Protein AF-A0A836XBA7-F1 (afdb_monomer)

pLDDT: mean 83.97, std 18.54, range [27.62, 98.25]

Structure (mmCIF, N/CA/C/O backbone):
data_AF-A0A836XBA7-F1
#
_entry.id   AF-A0A836XBA7-F1
#
loop_
_atom_site.group_PDB
_atom_site.id
_atom_site.type_symbol
_atom_site.label_atom_id
_atom_site.label_alt_id
_atom_site.label_comp_id
_atom_site.label_asym_id
_atom_site.label_entity_id
_atom_site.label_seq_id
_atom_site.pdbx_PDB_ins_code
_atom_site.Cartn_x
_atom_site.Cartn_y
_atom_site.Cartn_z
_atom_site.occupancy
_atom_site.B_iso_or_equiv
_atom_site.auth_seq_id
_atom_site.auth_comp_id
_atom_site.auth_asym_id
_atom_site.auth_atom_id
_atom_site.pdbx_PDB_model_num
ATOM 1 N N . MET A 1 1 ? -24.080 -10.392 6.068 1.00 41.47 1 MET A N 1
ATOM 2 C CA . MET A 1 1 ? -22.837 -10.864 6.715 1.00 41.47 1 MET A CA 1
ATOM 3 C C . MET A 1 1 ? -21.679 -10.481 5.803 1.00 41.47 1 MET A C 1
ATOM 5 O O . MET A 1 1 ? -21.629 -10.994 4.695 1.00 41.47 1 MET A O 1
ATOM 9 N N . ARG A 1 2 ? -20.833 -9.509 6.176 1.00 51.94 2 ARG A N 1
ATOM 10 C CA . ARG A 1 2 ? -19.628 -9.180 5.390 1.00 51.94 2 ARG A CA 1
ATOM 11 C C . ARG A 1 2 ? -18.567 -10.238 5.699 1.00 51.94 2 ARG A C 1
ATOM 13 O O . ARG A 1 2 ? -18.226 -10.421 6.865 1.00 51.94 2 ARG A O 1
ATOM 20 N N . VAL A 1 3 ? -18.109 -10.958 4.679 1.00 59.84 3 VAL A N 1
ATOM 21 C CA . VAL A 1 3 ? -16.982 -11.896 4.792 1.00 59.84 3 VAL A CA 1
ATOM 22 C C . VAL A 1 3 ? -15.719 -11.077 5.061 1.00 59.84 3 VAL A C 1
ATOM 24 O O . VAL A 1 3 ? -15.534 -10.024 4.450 1.00 59.84 3 VAL A O 1
ATOM 27 N N . ARG A 1 4 ? -14.889 -11.509 6.018 1.00 68.25 4 ARG A N 1
ATOM 28 C CA . ARG A 1 4 ? -13.603 -10.850 6.276 1.00 68.25 4 ARG A CA 1
ATOM 29 C C . ARG A 1 4 ? -12.632 -11.188 5.142 1.00 68.25 4 ARG A C 1
ATOM 31 O O . ARG A 1 4 ? -12.562 -12.371 4.811 1.00 68.25 4 ARG A O 1
ATOM 38 N N . PRO A 1 5 ? -11.894 -10.211 4.583 1.00 73.12 5 PRO A N 1
ATOM 39 C CA . PRO A 1 5 ? -10.823 -10.504 3.640 1.00 73.12 5 PRO A CA 1
ATOM 40 C C . PRO A 1 5 ? -9.824 -11.476 4.263 1.00 73.12 5 PRO A C 1
ATOM 42 O O . PRO A 1 5 ? -9.494 -11.367 5.447 1.00 73.12 5 PRO A O 1
ATOM 45 N N . SER A 1 6 ? -9.361 -12.425 3.467 1.00 78.12 6 SER A N 1
ATOM 46 C CA . SER A 1 6 ? -8.366 -13.418 3.843 1.00 78.12 6 S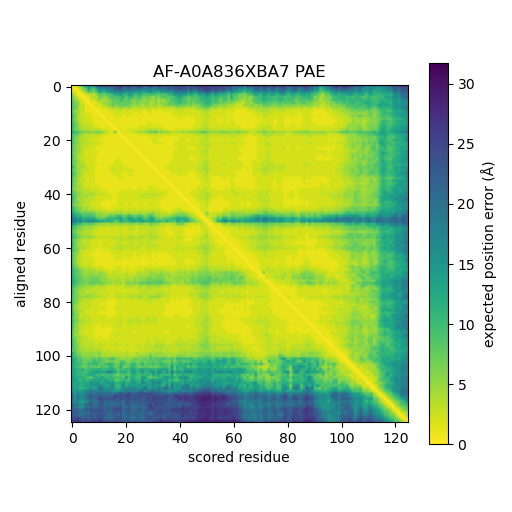ER A CA 1
ATOM 47 C C . SER A 1 6 ? -7.108 -13.261 2.993 1.00 78.12 6 SER A C 1
ATOM 49 O O . SER A 1 6 ? -7.102 -12.567 1.979 1.00 78.12 6 SER A O 1
ATOM 51 N N . ALA A 1 7 ? -6.037 -13.956 3.375 1.00 76.81 7 ALA A N 1
ATOM 52 C CA . ALA A 1 7 ? -4.810 -14.003 2.583 1.00 76.81 7 ALA A CA 1
ATOM 53 C C . ALA A 1 7 ? -5.042 -14.444 1.122 1.00 76.81 7 ALA A C 1
ATOM 55 O O . ALA A 1 7 ? -4.312 -14.007 0.240 1.00 76.81 7 ALA A O 1
ATOM 56 N N . GLY A 1 8 ? -6.054 -15.283 0.864 1.00 86.38 8 GLY A N 1
ATOM 57 C CA . GLY A 1 8 ? -6.389 -15.764 -0.480 1.00 86.38 8 GLY A CA 1
ATOM 58 C C . GLY A 1 8 ? -7.058 -14.722 -1.380 1.00 86.38 8 GLY A C 1
ATOM 59 O O . GLY A 1 8 ? -7.196 -14.962 -2.574 1.00 86.38 8 GLY A O 1
ATOM 60 N N . ASP A 1 9 ? -7.456 -13.574 -0.827 1.00 90.44 9 ASP A N 1
ATOM 61 C CA . ASP A 1 9 ? -8.083 -12.479 -1.572 1.00 90.44 9 ASP A CA 1
ATOM 62 C C . ASP A 1 9 ? -7.067 -11.437 -2.068 1.00 90.44 9 ASP A C 1
ATOM 64 O O . ASP A 1 9 ? -7.468 -10.442 -2.671 1.00 90.44 9 ASP A O 1
ATOM 68 N N . LEU A 1 10 ? -5.775 -11.623 -1.779 1.00 94.75 10 LEU A N 1
ATOM 69 C CA . LEU A 1 10 ? -4.722 -10.647 -2.048 1.00 94.75 10 LEU A CA 1
ATOM 70 C C . LEU A 1 10 ? -3.931 -10.999 -3.308 1.00 94.75 10 LEU A C 1
ATOM 72 O O . LEU A 1 10 ? -3.459 -12.123 -3.463 1.00 94.75 10 LEU A O 1
ATOM 76 N N . ASP A 1 11 ? -3.699 -9.999 -4.155 1.00 97.06 11 ASP A N 1
ATOM 77 C CA . ASP A 1 11 ? -2.734 -10.088 -5.249 1.00 97.06 11 ASP A CA 1
ATOM 78 C C . ASP A 1 11 ? -1.324 -9.748 -4.758 1.00 97.06 11 ASP A C 1
ATOM 80 O O . ASP A 1 11 ? -0.363 -10.409 -5.147 1.00 97.06 11 ASP A O 1
ATOM 84 N N . TRP A 1 12 ? -1.196 -8.719 -3.908 1.00 97.44 12 TRP A N 1
ATOM 85 C CA . TRP A 1 12 ? 0.094 -8.146 -3.511 1.00 97.44 12 TRP A CA 1
ATOM 86 C C . TRP A 1 12 ? 0.167 -7.777 -2.029 1.00 97.44 12 TRP A C 1
ATOM 88 O O . TRP A 1 12 ? -0.829 -7.442 -1.383 1.00 97.44 12 TRP A O 1
ATOM 98 N N . ILE A 1 13 ? 1.392 -7.738 -1.512 1.00 97.75 13 ILE A N 1
ATOM 99 C CA . ILE A 1 13 ? 1.716 -7.031 -0.270 1.00 97.75 13 ILE A CA 1
ATOM 100 C C . ILE A 1 13 ? 2.301 -5.678 -0.643 1.00 97.75 13 ILE A C 1
ATOM 102 O O . ILE A 1 13 ? 3.126 -5.600 -1.541 1.00 97.75 13 ILE A O 1
ATOM 106 N N . SER A 1 14 ? 1.892 -4.607 0.027 1.00 98.00 14 SER A N 1
ATOM 107 C CA . SER A 1 14 ? 2.412 -3.261 -0.219 1.00 98.00 14 SER A CA 1
ATOM 108 C C . SER A 1 14 ? 3.008 -2.646 1.041 1.00 98.00 14 SER A C 1
ATOM 110 O O . SER A 1 14 ? 2.651 -3.023 2.158 1.00 98.00 14 SER A O 1
ATOM 112 N N . GLY A 1 15 ? 3.928 -1.700 0.866 1.00 97.88 15 GLY A N 1
ATOM 113 C CA . GLY A 1 15 ? 4.508 -0.936 1.968 1.00 97.88 15 GLY A CA 1
ATOM 114 C C . GLY A 1 15 ? 5.037 0.416 1.509 1.00 97.88 15 GLY A C 1
ATOM 115 O O . GLY A 1 15 ? 5.516 0.559 0.377 1.00 97.88 15 GLY A O 1
ATOM 116 N N . GLY A 1 16 ? 4.938 1.402 2.394 1.00 97.25 16 GLY A N 1
ATOM 117 C CA . GLY A 1 16 ? 5.368 2.769 2.162 1.00 97.25 16 GLY A CA 1
ATOM 118 C C . GLY A 1 16 ? 6.877 3.004 2.281 1.00 97.25 16 GLY A C 1
ATOM 119 O O . GLY A 1 16 ? 7.619 2.389 3.050 1.00 97.25 16 GLY A O 1
ATOM 120 N N . GLU A 1 17 ? 7.365 3.952 1.499 1.00 96.25 17 GLU A N 1
ATOM 121 C CA . GLU A 1 17 ? 8.760 4.357 1.512 1.00 96.25 17 GLU A CA 1
ATOM 122 C C . GLU A 1 17 ? 9.209 4.939 2.878 1.00 96.25 17 GLU A C 1
ATOM 124 O O . GLU A 1 17 ? 8.620 5.882 3.411 1.00 96.25 17 GLU A O 1
ATOM 129 N N . ARG A 1 18 ? 10.343 4.534 3.471 1.00 93.62 18 ARG A N 1
ATOM 130 C CA . ARG A 1 18 ? 11.210 3.362 3.187 1.00 93.62 18 ARG A CA 1
ATOM 131 C C . ARG A 1 18 ? 11.121 2.310 4.284 1.00 93.62 18 ARG A C 1
ATOM 133 O O . ARG A 1 18 ? 11.538 1.176 4.085 1.00 93.62 18 ARG A O 1
ATOM 140 N N . ARG A 1 19 ? 10.693 2.713 5.483 1.00 95.19 19 ARG A N 1
ATOM 141 C CA . ARG A 1 19 ? 10.841 1.884 6.679 1.00 95.19 19 ARG A CA 1
ATOM 142 C C . ARG A 1 19 ? 9.826 0.750 6.709 1.00 95.19 19 ARG A C 1
ATOM 144 O O . ARG A 1 19 ? 10.168 -0.339 7.158 1.00 95.19 19 ARG A O 1
ATOM 151 N N . ASP A 1 20 ? 8.643 0.974 6.151 1.00 96.00 20 ASP A N 1
ATOM 152 C CA . ASP A 1 20 ? 7.620 -0.061 6.033 1.00 96.00 20 ASP A CA 1
ATOM 153 C C . ASP A 1 20 ? 8.126 -1.261 5.226 1.00 96.00 20 ASP A C 1
ATOM 155 O O . ASP A 1 20 ? 7.681 -2.385 5.441 1.00 96.00 20 ASP A O 1
ATOM 159 N N . TRP A 1 21 ? 9.101 -1.070 4.329 1.00 96.81 21 TRP A N 1
ATOM 160 C CA . TRP A 1 21 ? 9.700 -2.149 3.538 1.00 96.81 21 TRP A CA 1
ATOM 161 C C . TRP A 1 21 ? 10.415 -3.198 4.385 1.00 96.81 21 TRP A C 1
ATOM 163 O O . TRP A 1 21 ? 10.364 -4.374 4.038 1.00 96.81 21 TRP A O 1
ATOM 173 N N . PHE A 1 22 ? 10.990 -2.824 5.533 1.00 96.50 22 PHE A N 1
ATOM 174 C CA . PHE A 1 22 ? 11.588 -3.799 6.452 1.00 96.50 22 PHE A CA 1
ATOM 175 C C . PHE A 1 22 ? 10.555 -4.774 7.038 1.00 96.50 22 PHE A C 1
ATOM 177 O O . PHE A 1 22 ? 10.928 -5.872 7.439 1.00 96.50 22 PHE A O 1
ATOM 184 N N . PHE A 1 23 ? 9.270 -4.404 7.054 1.00 95.25 23 PHE A N 1
ATOM 185 C CA . PHE A 1 23 ? 8.179 -5.219 7.597 1.00 95.25 23 PHE A CA 1
ATOM 186 C C . PHE A 1 23 ? 7.317 -5.854 6.503 1.00 95.25 23 PHE A C 1
ATOM 188 O O . PHE A 1 23 ? 6.937 -7.017 6.601 1.00 95.25 23 PHE A O 1
ATOM 195 N N . SER A 1 24 ? 7.051 -5.122 5.424 1.00 96.69 24 SER A N 1
ATOM 196 C CA . SER A 1 24 ? 6.231 -5.590 4.303 1.00 96.69 24 SER A CA 1
ATOM 197 C C . SER A 1 24 ? 6.953 -6.611 3.415 1.00 96.69 24 SER A C 1
ATOM 199 O O . SER A 1 24 ? 6.306 -7.538 2.931 1.00 96.69 24 SER A O 1
ATOM 201 N N . LEU A 1 25 ? 8.278 -6.512 3.225 1.00 96.62 25 LEU A N 1
ATOM 202 C CA . LEU A 1 25 ? 9.024 -7.478 2.404 1.00 96.62 25 LEU A CA 1
ATOM 203 C C . LEU A 1 25 ? 9.035 -8.895 3.002 1.00 96.62 25 LEU A C 1
ATOM 205 O O . LEU A 1 25 ? 8.690 -9.829 2.275 1.00 96.62 25 LEU A O 1
ATOM 209 N N . PRO A 1 26 ? 9.352 -9.103 4.299 1.00 96.75 26 PRO A N 1
ATOM 210 C CA . PRO A 1 26 ? 9.253 -10.430 4.906 1.00 96.75 26 PRO A CA 1
ATOM 211 C C . PRO A 1 26 ? 7.847 -11.034 4.816 1.00 96.75 26 PRO A C 1
ATOM 213 O O . PRO A 1 26 ? 7.715 -12.234 4.578 1.00 96.75 26 PRO A O 1
ATOM 216 N N . VAL A 1 27 ? 6.796 -10.214 4.953 1.00 95.56 27 VAL A N 1
ATOM 217 C CA . VAL A 1 27 ? 5.403 -10.662 4.793 1.00 95.56 27 VAL A CA 1
ATOM 218 C C . VAL A 1 27 ? 5.144 -11.120 3.355 1.00 95.56 27 VAL A C 1
ATOM 220 O O . VAL A 1 27 ? 4.647 -12.227 3.156 1.00 95.56 27 VAL A O 1
ATOM 223 N N . ALA A 1 28 ? 5.560 -10.338 2.354 1.00 96.62 28 ALA A N 1
ATOM 224 C CA . ALA A 1 28 ? 5.459 -10.709 0.940 1.00 96.62 28 ALA A CA 1
ATOM 225 C C . ALA A 1 28 ? 6.155 -12.048 0.644 1.00 96.62 28 ALA A C 1
ATOM 227 O O . ALA A 1 28 ? 5.546 -12.961 0.085 1.00 96.62 28 ALA A O 1
ATOM 228 N N . MET A 1 29 ? 7.398 -12.205 1.116 1.00 95.56 29 MET A N 1
ATOM 229 C CA . MET A 1 29 ? 8.172 -13.443 0.977 1.00 95.56 29 MET A CA 1
ATOM 230 C C . MET A 1 29 ? 7.477 -14.632 1.645 1.00 95.56 29 MET A C 1
ATOM 232 O O . MET A 1 29 ? 7.402 -15.713 1.064 1.00 95.56 29 MET A O 1
ATOM 236 N N . ARG A 1 30 ? 6.947 -14.444 2.860 1.00 95.81 30 ARG A N 1
ATOM 237 C CA . ARG A 1 30 ? 6.283 -15.509 3.622 1.00 95.81 30 ARG A CA 1
ATOM 238 C C . ARG A 1 30 ? 4.969 -15.960 2.985 1.00 95.81 30 ARG A C 1
ATOM 240 O O . ARG A 1 30 ? 4.618 -17.135 3.128 1.00 95.81 30 ARG A O 1
ATOM 247 N N . MET A 1 31 ? 4.262 -15.038 2.332 1.00 92.69 31 MET A N 1
ATOM 248 C CA . MET A 1 31 ? 2.990 -15.280 1.647 1.00 92.69 31 MET A CA 1
ATOM 249 C C . MET A 1 31 ? 3.164 -15.730 0.192 1.00 92.69 31 MET A C 1
ATOM 251 O O . MET A 1 31 ? 2.203 -16.200 -0.407 1.00 92.69 31 MET A O 1
ATOM 255 N N . GLY A 1 32 ? 4.369 -15.614 -0.376 1.00 94.94 32 GLY A N 1
ATOM 256 C CA . GLY A 1 32 ? 4.616 -15.923 -1.785 1.00 94.94 32 GLY A CA 1
ATOM 257 C C . GLY A 1 32 ? 3.930 -14.948 -2.748 1.00 94.94 32 GLY A C 1
ATOM 258 O O . GLY A 1 32 ? 3.641 -15.321 -3.882 1.00 94.94 32 GLY A O 1
ATOM 259 N N . LEU A 1 33 ? 3.655 -13.719 -2.299 1.00 95.56 33 LEU A N 1
ATOM 260 C CA . LEU A 1 33 ? 3.016 -12.667 -3.093 1.00 95.56 33 LEU A CA 1
ATOM 261 C C . LEU A 1 33 ? 4.049 -11.604 -3.505 1.00 95.56 33 LEU A C 1
ATOM 263 O O . LEU A 1 33 ? 4.974 -11.328 -2.735 1.00 95.56 33 LEU A O 1
ATOM 267 N N . PRO A 1 34 ? 3.908 -10.966 -4.682 1.00 96.12 34 PRO A N 1
ATOM 268 C CA . PRO A 1 34 ? 4.742 -9.827 -5.055 1.00 96.12 34 PRO A CA 1
ATOM 269 C C . PRO A 1 34 ? 4.637 -8.673 -4.049 1.00 96.12 34 PRO A C 1
ATOM 271 O O . PRO A 1 34 ? 3.574 -8.422 -3.474 1.00 96.12 34 PRO A O 1
ATOM 274 N N . HIS A 1 35 ? 5.744 -7.946 -3.876 1.00 97.56 35 HIS A N 1
ATOM 275 C CA . HIS A 1 35 ? 5.796 -6.737 -3.056 1.00 97.56 35 HIS A CA 1
ATOM 276 C C . HIS A 1 35 ? 5.659 -5.483 -3.926 1.00 97.56 35 HIS A C 1
ATOM 278 O O . HIS A 1 35 ? 6.508 -5.231 -4.780 1.00 97.56 35 HIS A O 1
ATOM 284 N N . LEU A 1 36 ? 4.588 -4.720 -3.711 1.00 98.25 36 LEU A N 1
ATOM 285 C CA . LEU A 1 36 ? 4.332 -3.421 -4.322 1.00 98.25 36 LEU A CA 1
ATOM 286 C C . LEU A 1 36 ? 4.955 -2.316 -3.458 1.00 98.25 36 LEU A C 1
ATOM 288 O O . LEU A 1 36 ? 4.455 -1.975 -2.381 1.00 98.25 36 LEU A O 1
ATOM 292 N N . TYR A 1 37 ? 6.030 -1.721 -3.958 1.00 98.19 37 TYR A N 1
ATOM 293 C CA . TYR A 1 37 ? 6.681 -0.576 -3.334 1.00 98.19 37 TYR A CA 1
ATOM 294 C C . TYR A 1 37 ? 5.865 0.683 -3.610 1.00 98.19 37 TYR A C 1
ATOM 296 O O . TYR A 1 37 ? 5.613 0.995 -4.772 1.00 98.19 37 TYR A O 1
ATOM 304 N N . VAL A 1 38 ? 5.480 1.418 -2.564 1.00 98.06 38 VAL A N 1
ATOM 305 C CA . VAL A 1 38 ? 4.781 2.704 -2.692 1.00 98.06 38 VAL A CA 1
ATOM 306 C C . VAL A 1 38 ? 5.698 3.824 -2.211 1.00 98.06 38 VAL A C 1
ATOM 308 O O . VAL A 1 38 ? 6.135 3.828 -1.060 1.00 98.06 38 VAL A O 1
ATOM 311 N N . TYR A 1 39 ? 6.009 4.767 -3.094 1.00 97.56 39 TYR A N 1
ATOM 312 C CA . TYR A 1 39 ? 6.894 5.897 -2.822 1.00 97.56 39 TYR A CA 1
ATOM 313 C C . TYR A 1 39 ? 6.128 7.109 -2.296 1.00 97.56 39 TYR A C 1
ATOM 315 O O . TYR A 1 39 ? 4.916 7.224 -2.479 1.00 97.56 39 TYR A O 1
ATOM 323 N N . LYS A 1 40 ? 6.823 8.025 -1.609 1.00 95.69 40 LYS A N 1
ATOM 324 C CA . LYS A 1 40 ? 6.185 9.214 -1.010 1.00 95.69 40 LYS A CA 1
ATOM 325 C C . LYS A 1 40 ? 5.626 10.204 -2.030 1.00 95.69 40 LYS A C 1
ATOM 327 O O . LYS A 1 40 ? 4.761 10.999 -1.678 1.00 95.69 40 LYS A O 1
ATOM 332 N N . ASP A 1 41 ? 6.123 10.159 -3.261 1.00 96.31 41 ASP A N 1
ATOM 333 C CA . ASP A 1 41 ? 5.589 10.902 -4.406 1.00 96.31 41 ASP A CA 1
ATOM 334 C C . ASP A 1 41 ? 4.350 10.232 -5.032 1.00 96.31 41 ASP A C 1
ATOM 336 O O . ASP A 1 41 ? 3.766 10.751 -5.981 1.00 96.31 41 ASP A O 1
ATOM 340 N N . GLY A 1 42 ? 3.938 9.084 -4.491 1.00 96.19 42 GLY A N 1
ATOM 341 C CA . GLY A 1 42 ? 2.805 8.293 -4.937 1.00 96.19 42 GLY A CA 1
ATOM 342 C C . GLY A 1 42 ? 3.103 7.340 -6.094 1.00 96.19 42 GLY A C 1
ATOM 343 O O . GLY A 1 42 ? 2.171 6.724 -6.618 1.00 96.19 42 GLY A O 1
ATOM 344 N N . GLY A 1 43 ? 4.365 7.207 -6.514 1.00 97.62 43 GLY A N 1
ATOM 345 C CA . GLY A 1 43 ? 4.789 6.195 -7.478 1.00 97.62 43 GLY A CA 1
ATOM 346 C C . GLY A 1 43 ? 4.663 4.779 -6.909 1.00 97.62 43 GLY A C 1
ATOM 347 O O . GLY A 1 43 ? 4.909 4.555 -5.721 1.00 97.62 43 GLY A O 1
ATOM 348 N N . THR A 1 44 ? 4.293 3.810 -7.754 1.00 98.06 44 THR A N 1
ATOM 349 C CA . THR A 1 44 ? 4.213 2.396 -7.351 1.00 98.06 44 THR A CA 1
ATOM 350 C C . THR A 1 44 ? 5.040 1.500 -8.261 1.00 98.06 44 THR A C 1
ATOM 352 O O . THR A 1 44 ? 5.106 1.735 -9.467 1.00 98.06 44 THR A O 1
ATOM 355 N N . PHE A 1 45 ? 5.711 0.501 -7.682 1.00 98.00 45 PHE A N 1
ATOM 356 C CA . PHE A 1 45 ? 6.681 -0.323 -8.402 1.00 98.00 45 PHE A CA 1
ATOM 357 C C . PHE A 1 45 ? 6.648 -1.790 -7.968 1.00 98.00 45 PHE A C 1
ATOM 359 O O . PHE A 1 45 ? 6.428 -2.090 -6.795 1.00 98.00 45 PHE A O 1
ATOM 366 N N . LEU A 1 46 ? 6.939 -2.696 -8.903 1.00 96.69 46 LEU A N 1
ATOM 367 C CA . LEU A 1 46 ? 7.142 -4.129 -8.660 1.00 96.69 46 LEU A CA 1
ATOM 368 C C . LEU A 1 46 ? 8.563 -4.560 -9.068 1.00 96.69 46 LEU A C 1
ATOM 370 O O . LEU A 1 46 ? 9.160 -3.930 -9.945 1.00 96.69 46 LEU A O 1
ATOM 374 N N . PRO A 1 47 ? 9.107 -5.647 -8.489 1.00 92.50 47 PRO A N 1
ATOM 375 C CA . PRO A 1 47 ? 10.338 -6.264 -8.975 1.00 92.50 47 PRO A CA 1
ATOM 376 C C . PRO A 1 47 ? 10.223 -6.710 -10.439 1.00 92.50 47 PRO A C 1
ATOM 378 O O . PRO A 1 47 ? 9.269 -7.394 -10.808 1.00 92.50 47 PRO A O 1
ATOM 381 N N . ASP A 1 48 ? 11.228 -6.388 -11.253 1.00 91.50 48 ASP A N 1
ATOM 382 C CA . ASP A 1 48 ? 11.267 -6.721 -12.685 1.00 91.50 48 ASP A CA 1
ATOM 383 C C . ASP A 1 48 ? 12.235 -7.872 -12.983 1.00 91.50 48 ASP A C 1
ATOM 385 O O . ASP A 1 48 ? 13.263 -7.694 -13.631 1.00 91.50 48 ASP A O 1
ATOM 389 N N . GLY A 1 49 ? 11.979 -9.053 -12.410 1.00 81.81 49 GLY A N 1
ATOM 390 C CA . GLY A 1 49 ? 12.714 -10.282 -12.754 1.00 81.81 49 GLY A CA 1
ATOM 391 C C . GLY A 1 49 ? 14.247 -10.221 -12.613 1.00 81.81 49 GLY A C 1
ATOM 392 O O . GLY A 1 49 ? 14.941 -11.001 -13.257 1.00 81.81 49 GLY A O 1
ATOM 393 N N . GLY A 1 50 ? 14.780 -9.302 -11.798 1.00 78.56 50 GLY A N 1
ATOM 394 C CA . GLY A 1 50 ? 16.222 -9.074 -11.615 1.00 78.56 50 GLY A CA 1
ATOM 395 C C . GLY A 1 5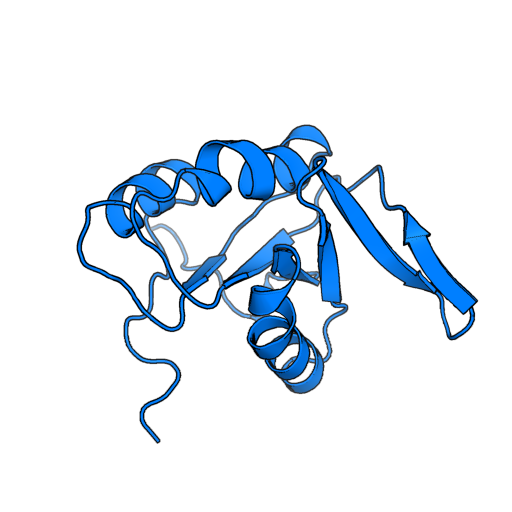0 ? 16.783 -7.806 -12.278 1.00 78.56 50 GLY A C 1
ATOM 396 O O . GLY A 1 50 ? 17.924 -7.450 -12.002 1.00 78.56 50 GLY A O 1
ATOM 397 N N . ALA A 1 51 ? 15.996 -7.083 -13.080 1.00 78.94 51 ALA A N 1
ATOM 398 C CA . ALA A 1 51 ? 16.394 -5.824 -13.724 1.00 78.94 51 ALA A CA 1
ATOM 399 C C . ALA A 1 51 ? 16.183 -4.571 -12.846 1.00 78.94 51 ALA A C 1
ATOM 401 O O . ALA A 1 51 ? 16.437 -3.450 -13.284 1.00 78.94 51 ALA A O 1
ATOM 402 N N . GLY A 1 52 ? 15.731 -4.749 -11.600 1.00 90.38 52 GLY A N 1
ATOM 403 C CA . GLY A 1 52 ? 15.408 -3.665 -10.673 1.00 90.38 52 GLY A CA 1
ATOM 404 C C . GLY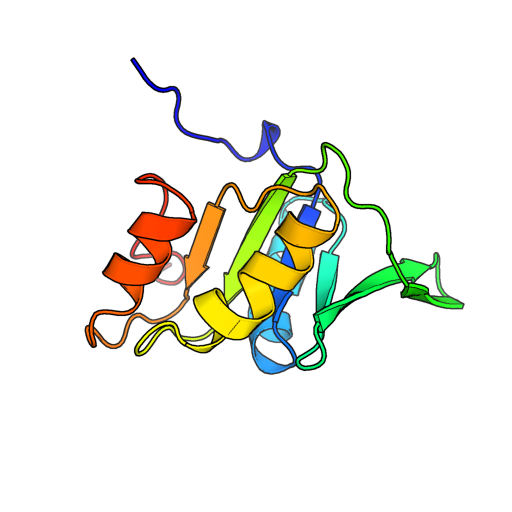 A 1 52 ? 13.906 -3.556 -10.423 1.00 90.38 52 GLY A C 1
ATOM 405 O O . GLY A 1 52 ? 13.244 -4.568 -10.180 1.00 90.38 52 GLY A O 1
ATOM 406 N N . LEU A 1 53 ? 13.389 -2.327 -10.440 1.00 94.88 53 LEU A N 1
ATOM 407 C CA . LEU A 1 53 ? 11.984 -2.008 -10.195 1.00 94.88 53 LEU A CA 1
ATOM 408 C C . LEU A 1 53 ? 11.323 -1.468 -11.465 1.00 94.88 53 LEU A C 1
ATOM 410 O O . LEU A 1 53 ? 11.872 -0.589 -12.127 1.00 94.88 53 LEU A O 1
ATOM 414 N N . LYS A 1 54 ? 10.117 -1.953 -11.761 1.00 96.38 54 LYS A N 1
ATOM 415 C CA . LYS A 1 54 ? 9.279 -1.479 -12.863 1.00 96.38 54 LYS A CA 1
ATOM 416 C C . LYS A 1 54 ? 8.072 -0.729 -12.316 1.00 96.38 54 LYS A C 1
ATOM 418 O O . LYS A 1 54 ? 7.395 -1.231 -11.420 1.00 96.38 54 LYS A O 1
ATOM 423 N N . ALA A 1 55 ? 7.818 0.456 -12.868 1.00 97.25 55 ALA A N 1
ATOM 424 C CA . ALA A 1 55 ? 6.651 1.258 -12.523 1.00 97.25 55 ALA A CA 1
ATOM 425 C C . ALA A 1 55 ? 5.355 0.514 -12.871 1.00 97.25 55 ALA A C 1
ATOM 427 O O . ALA A 1 55 ? 5.267 -0.159 -13.903 1.00 97.25 55 ALA A O 1
ATOM 428 N N . VAL A 1 56 ? 4.359 0.646 -12.001 1.00 96.75 56 VAL A N 1
ATOM 429 C CA . VAL A 1 56 ? 3.019 0.098 -12.195 1.00 96.75 56 VAL A CA 1
ATOM 430 C C . VAL A 1 56 ? 2.016 1.239 -12.102 1.00 96.75 56 VAL A C 1
ATOM 432 O O . VAL A 1 56 ? 1.800 1.813 -11.037 1.00 96.75 56 VAL A O 1
ATOM 435 N N . ASP A 1 57 ? 1.416 1.575 -13.239 1.00 95.62 57 ASP A N 1
ATOM 436 C CA . ASP A 1 57 ? 0.451 2.675 -13.333 1.00 95.62 57 ASP A CA 1
ATOM 437 C C . ASP A 1 57 ? -1.003 2.193 -13.329 1.00 95.62 57 ASP A C 1
ATOM 439 O O . ASP A 1 57 ? -1.898 2.960 -12.987 1.00 95.62 57 ASP A O 1
ATOM 443 N N . ASP A 1 58 ? -1.232 0.918 -13.653 1.00 96.56 58 ASP A N 1
ATOM 444 C CA . ASP A 1 58 ? -2.547 0.283 -13.642 1.00 96.56 58 ASP A CA 1
ATOM 445 C C . ASP A 1 58 ? -2.595 -0.825 -12.583 1.00 96.56 58 ASP A C 1
ATOM 447 O O . ASP A 1 58 ? -1.928 -1.858 -12.692 1.00 96.56 58 ASP A O 1
ATOM 451 N N . LEU A 1 59 ? -3.391 -0.589 -11.544 1.00 96.94 59 LEU A N 1
ATOM 452 C CA . LEU A 1 59 ? -3.661 -1.525 -10.458 1.00 96.94 59 LEU A CA 1
ATOM 453 C C . LEU A 1 59 ? -5.114 -2.028 -10.528 1.00 96.94 59 LEU A C 1
ATOM 455 O O . LEU A 1 59 ? -5.616 -2.570 -9.545 1.00 96.94 59 LEU A O 1
ATOM 459 N N . SER A 1 60 ? -5.800 -1.857 -11.665 1.00 96.88 60 SER A N 1
ATOM 460 C CA . SER A 1 60 ? -7.221 -2.175 -11.826 1.00 96.88 60 SER A CA 1
ATOM 461 C C . SER A 1 60 ? -7.554 -3.599 -11.388 1.00 96.88 60 SER A C 1
ATOM 463 O O . SER A 1 60 ? -7.028 -4.582 -11.913 1.00 96.88 60 SER A O 1
ATOM 465 N N . GLY A 1 61 ? -8.454 -3.704 -10.407 1.00 94.12 61 GLY A N 1
ATOM 466 C CA . GLY A 1 61 ? -8.929 -4.979 -9.867 1.00 94.12 61 GLY A CA 1
ATOM 467 C C . GLY A 1 61 ? -7.937 -5.701 -8.953 1.00 94.12 6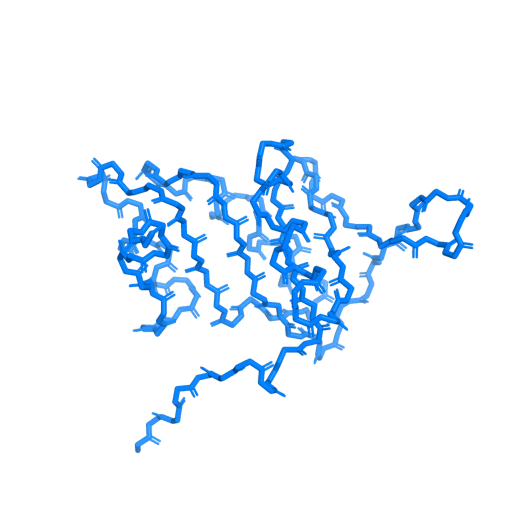1 GLY A C 1
ATOM 468 O O . GLY A 1 61 ? -8.248 -6.798 -8.492 1.00 94.12 61 GLY A O 1
ATOM 469 N N . ARG A 1 62 ? -6.770 -5.106 -8.674 1.00 96.94 62 ARG A N 1
ATOM 470 C CA . ARG A 1 62 ? -5.739 -5.684 -7.808 1.00 96.94 62 ARG A CA 1
ATOM 471 C C . ARG A 1 62 ? -5.981 -5.328 -6.358 1.00 96.94 62 ARG A C 1
ATOM 473 O O . ARG A 1 62 ? -6.308 -4.189 -6.027 1.00 96.94 62 ARG A O 1
ATOM 480 N N . ARG A 1 63 ? -5.766 -6.304 -5.488 1.00 96.38 63 ARG A N 1
ATOM 481 C CA . ARG A 1 63 ? -6.027 -6.203 -4.055 1.00 96.38 63 ARG A CA 1
ATOM 482 C C . ARG A 1 63 ? -4.740 -6.314 -3.266 1.00 96.38 63 ARG A C 1
ATOM 484 O O . ARG A 1 63 ? -3.946 -7.229 -3.482 1.00 96.38 63 ARG A O 1
ATOM 491 N N . THR A 1 64 ? -4.540 -5.396 -2.328 1.00 96.19 64 THR A N 1
ATOM 492 C CA . THR A 1 64 ? -3.318 -5.330 -1.530 1.00 96.19 64 THR A CA 1
ATOM 493 C C . THR A 1 64 ? -3.589 -5.407 -0.034 1.00 96.19 64 THR A C 1
ATOM 495 O O . THR A 1 64 ? -4.613 -4.932 0.468 1.00 96.19 64 THR A O 1
ATOM 498 N N . ALA A 1 65 ? -2.629 -5.984 0.689 1.00 95.88 65 ALA A N 1
ATOM 499 C CA . ALA A 1 65 ? -2.458 -5.733 2.114 1.00 95.88 65 ALA A CA 1
ATOM 500 C C . ALA A 1 65 ? -1.303 -4.749 2.302 1.00 95.88 65 ALA A C 1
ATOM 502 O O . ALA A 1 65 ? -0.193 -5.003 1.832 1.00 95.88 65 ALA A O 1
ATOM 503 N N . HIS A 1 66 ? -1.553 -3.619 2.955 1.00 96.06 66 HIS A N 1
ATOM 504 C CA . HIS A 1 66 ? -0.538 -2.612 3.242 1.00 96.06 66 HIS A CA 1
ATOM 505 C C . HIS A 1 66 ? 0.033 -2.821 4.642 1.00 96.06 66 HIS A C 1
ATOM 507 O O . HIS A 1 66 ? -0.716 -2.831 5.617 1.00 96.06 66 HIS A O 1
ATOM 513 N N . ILE A 1 67 ? 1.346 -3.010 4.747 1.00 95.25 67 ILE A N 1
ATOM 514 C CA . ILE A 1 67 ? 2.033 -3.267 6.017 1.00 95.25 67 ILE A CA 1
ATOM 515 C C . ILE A 1 67 ? 2.957 -2.091 6.317 1.00 95.25 67 ILE A C 1
ATOM 517 O O . ILE A 1 67 ? 3.751 -1.724 5.453 1.00 95.25 67 ILE A O 1
ATOM 521 N N . THR A 1 68 ? 2.889 -1.539 7.528 1.00 92.94 68 THR A N 1
ATOM 522 C CA . THR A 1 68 ? 3.703 -0.388 7.959 1.00 92.94 68 THR A CA 1
ATOM 523 C C . THR A 1 68 ? 4.391 -0.616 9.301 1.00 92.94 68 THR A C 1
ATOM 525 O O . THR A 1 68 ? 4.004 -1.491 10.083 1.00 92.94 68 THR A O 1
ATOM 528 N N . ASP A 1 69 ? 5.417 0.187 9.594 1.00 90.06 69 ASP A N 1
ATOM 529 C CA . ASP A 1 69 ? 6.072 0.165 10.904 1.00 90.06 69 ASP A CA 1
ATOM 530 C C . ASP A 1 69 ? 5.171 0.749 12.005 1.00 90.06 69 ASP A C 1
ATOM 532 O O . ASP A 1 69 ? 5.003 0.162 13.074 1.00 90.06 69 ASP A O 1
ATOM 536 N N . LEU A 1 70 ? 4.589 1.918 11.752 1.00 87.06 70 LEU A N 1
ATOM 537 C CA . LEU A 1 70 ? 3.983 2.753 12.775 1.00 87.06 70 LEU A CA 1
ATOM 538 C C . LEU A 1 70 ? 2.807 3.539 12.207 1.00 87.06 70 LEU A C 1
ATOM 540 O O . LEU A 1 70 ? 2.930 4.220 11.189 1.00 87.06 70 LEU A O 1
ATOM 544 N N . VAL A 1 71 ? 1.703 3.571 12.951 1.00 85.00 71 VAL A N 1
ATOM 545 C CA . VAL A 1 71 ? 0.639 4.555 12.734 1.00 85.00 71 VAL A CA 1
ATOM 546 C C . VAL A 1 71 ? 0.578 5.564 13.881 1.00 85.00 71 VAL A C 1
ATOM 548 O O . VAL A 1 71 ? 0.582 5.206 15.061 1.00 85.00 71 VAL A O 1
ATOM 551 N N . THR A 1 72 ? 0.545 6.849 13.517 1.00 84.44 72 THR A N 1
ATOM 552 C CA . THR A 1 72 ? 0.299 7.981 14.425 1.00 84.44 72 THR A CA 1
ATOM 553 C C . THR A 1 72 ? -1.107 8.536 14.189 1.00 84.44 72 THR A C 1
ATOM 555 O O . THR A 1 72 ? -2.078 7.986 14.696 1.00 84.44 72 THR A O 1
ATOM 558 N N . GLU A 1 73 ? -1.223 9.564 13.353 1.00 82.81 73 GLU A N 1
ATOM 559 C CA . GLU A 1 73 ? -2.462 10.232 12.931 1.00 82.81 73 GLU A CA 1
ATOM 560 C C . GLU A 1 73 ? -2.901 9.780 11.524 1.00 82.81 73 GLU A C 1
ATOM 562 O O . GLU A 1 73 ? -3.828 10.328 10.947 1.00 82.81 73 GLU A O 1
ATOM 567 N N . ALA A 1 74 ? -2.214 8.789 10.940 1.00 84.56 74 ALA A N 1
ATOM 568 C CA . ALA A 1 74 ? -2.510 8.227 9.615 1.00 84.56 74 ALA A CA 1
ATOM 569 C C . ALA A 1 74 ? -2.507 9.237 8.442 1.00 84.56 74 ALA A C 1
ATOM 571 O O . ALA A 1 74 ? -3.080 8.971 7.384 1.00 84.56 74 ALA A O 1
ATOM 572 N N . SER A 1 75 ? -1.790 10.358 8.567 1.00 84.44 75 SER A N 1
ATOM 573 C CA . SER A 1 75 ? -1.648 11.345 7.486 1.00 84.44 75 SER A CA 1
ATOM 574 C C . SER A 1 75 ? -1.007 10.761 6.221 1.00 84.44 75 SER A C 1
ATOM 576 O O . SER A 1 75 ? -1.425 11.082 5.112 1.00 84.44 75 SER A O 1
ATOM 578 N N . SER A 1 76 ? -0.046 9.845 6.370 1.00 85.69 76 SER A N 1
ATOM 579 C CA . SER A 1 76 ? 0.569 9.125 5.249 1.00 85.69 76 SER A CA 1
ATOM 580 C C . SER A 1 76 ? -0.408 8.183 4.541 1.00 85.69 76 SER A C 1
ATOM 582 O O . SER A 1 76 ? -0.393 8.098 3.315 1.00 85.69 76 SER A O 1
ATOM 584 N N . TYR A 1 77 ? -1.304 7.533 5.290 1.00 88.00 77 TYR A N 1
ATOM 585 C CA . TYR A 1 77 ? -2.362 6.699 4.722 1.00 88.00 77 TYR A CA 1
ATOM 586 C C . TYR A 1 77 ? -3.327 7.525 3.878 1.00 88.00 77 TYR A C 1
ATOM 588 O O . TYR A 1 77 ? -3.558 7.190 2.718 1.00 88.00 77 TYR A O 1
ATOM 596 N N . ALA A 1 78 ? -3.862 8.606 4.449 1.00 87.69 78 ALA A N 1
ATOM 597 C CA . ALA A 1 78 ? -4.844 9.449 3.777 1.00 87.69 78 ALA A CA 1
ATOM 598 C C . ALA A 1 78 ? -4.245 10.225 2.594 1.00 87.69 78 ALA A C 1
ATOM 600 O O . ALA A 1 78 ? -4.904 10.372 1.570 1.00 87.69 78 ALA A O 1
ATOM 601 N N . GLY A 1 79 ? -3.011 10.716 2.735 1.00 88.50 79 GLY A N 1
ATOM 602 C CA . GLY A 1 79 ? -2.381 11.588 1.747 1.00 88.50 79 GLY A CA 1
ATOM 603 C C . GLY A 1 79 ? -1.625 10.866 0.636 1.00 88.50 79 GLY A C 1
ATOM 604 O O . GLY A 1 79 ? -1.520 11.414 -0.455 1.00 88.50 79 GLY A O 1
ATOM 605 N N . VAL A 1 80 ? -1.084 9.668 0.893 1.00 94.25 80 VAL A N 1
ATOM 606 C CA . VAL A 1 80 ? -0.185 8.999 -0.063 1.00 94.25 80 VAL A CA 1
ATOM 607 C C . VAL A 1 80 ? -0.547 7.536 -0.269 1.00 94.25 80 VAL A C 1
ATOM 609 O O . VAL A 1 80 ? -0.859 7.152 -1.392 1.00 94.25 80 VAL A O 1
ATOM 612 N N . TRP A 1 81 ? -0.537 6.699 0.770 1.00 94.50 81 TRP A N 1
ATOM 613 C C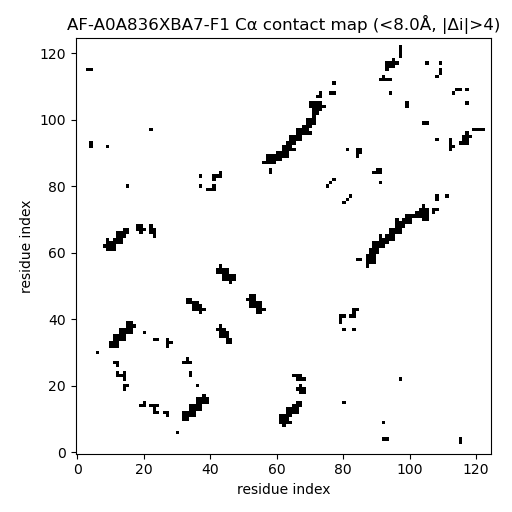A . TRP A 1 81 ? -0.591 5.241 0.588 1.00 94.50 81 TRP A CA 1
ATOM 614 C C . TRP A 1 81 ? -1.898 4.751 -0.023 1.00 94.50 81 TRP A C 1
ATOM 616 O O . TRP A 1 81 ? -1.880 3.941 -0.948 1.00 94.50 81 TRP A O 1
ATOM 626 N N . ILE A 1 82 ? -3.030 5.255 0.466 1.00 93.62 82 ILE A N 1
ATOM 627 C CA . ILE A 1 82 ? -4.339 4.873 -0.060 1.00 93.62 82 ILE A CA 1
ATOM 628 C C . ILE A 1 82 ? -4.566 5.474 -1.457 1.00 93.62 82 ILE A C 1
ATOM 630 O O . ILE A 1 82 ? -4.900 4.694 -2.353 1.00 93.62 82 ILE A O 1
ATOM 634 N N . PRO A 1 83 ? -4.347 6.788 -1.693 1.00 95.25 83 PRO A N 1
ATOM 635 C CA . PRO A 1 83 ? -4.467 7.373 -3.031 1.00 95.25 83 PRO A CA 1
ATOM 636 C C . PRO A 1 83 ? -3.594 6.675 -4.077 1.00 95.25 83 PRO A C 1
ATOM 638 O O . PRO A 1 83 ? -4.076 6.327 -5.150 1.00 95.25 83 PRO A O 1
ATOM 641 N N . SER A 1 84 ? -2.342 6.347 -3.733 1.00 97.12 84 SER A N 1
ATOM 642 C CA . SER A 1 84 ? -1.400 5.709 -4.666 1.00 97.12 84 SER A CA 1
ATOM 643 C C . SER A 1 84 ? -1.909 4.387 -5.232 1.00 97.12 84 SER A C 1
ATOM 645 O O . SER A 1 84 ? -1.543 4.024 -6.350 1.00 97.12 84 SER A O 1
ATOM 647 N N . ILE A 1 85 ? -2.746 3.682 -4.466 1.00 96.38 85 ILE A N 1
ATOM 648 C CA . ILE A 1 85 ? -3.347 2.408 -4.855 1.00 96.38 85 ILE A CA 1
ATOM 649 C C . ILE A 1 85 ? -4.716 2.629 -5.511 1.00 96.38 85 ILE A C 1
ATOM 651 O O . ILE A 1 85 ? -4.978 2.095 -6.589 1.00 96.38 85 ILE A O 1
ATOM 655 N N . ARG A 1 86 ? -5.588 3.428 -4.884 1.00 95.06 86 ARG A N 1
ATOM 656 C CA . ARG A 1 86 ? -6.980 3.614 -5.324 1.00 95.06 86 ARG A CA 1
ATOM 657 C C . ARG A 1 86 ? -7.119 4.416 -6.603 1.00 95.06 86 ARG A C 1
ATOM 659 O O . ARG A 1 86 ? -7.910 4.036 -7.462 1.00 95.06 86 ARG A O 1
ATOM 666 N N . ASP A 1 87 ? -6.332 5.472 -6.759 1.00 95.94 87 ASP A N 1
ATOM 667 C CA . ASP A 1 87 ? -6.419 6.349 -7.931 1.00 95.94 87 ASP A CA 1
ATOM 668 C C . ASP A 1 87 ? -5.943 5.634 -9.208 1.00 95.94 87 ASP A C 1
ATOM 670 O O . ASP A 1 87 ? -6.244 6.064 -10.318 1.00 95.94 87 ASP A O 1
ATOM 674 N N . ARG A 1 88 ? -5.256 4.494 -9.049 1.00 96.06 88 ARG A N 1
ATOM 675 C CA . ARG A 1 88 ? -4.820 3.581 -10.116 1.00 96.06 88 ARG A CA 1
ATOM 676 C C . ARG A 1 88 ? -5.725 2.352 -10.277 1.00 96.06 88 ARG A C 1
ATOM 678 O O . ARG A 1 88 ? -5.330 1.381 -10.913 1.00 96.06 88 ARG A O 1
ATOM 685 N N . GLY A 1 89 ? -6.920 2.360 -9.683 1.00 96.25 89 GLY A N 1
ATOM 686 C CA . GLY A 1 89 ? -7.915 1.287 -9.814 1.00 96.25 89 GLY A CA 1
ATOM 687 C C . GLY A 1 89 ? -7.717 0.081 -8.886 1.00 96.25 89 GLY A C 1
ATOM 688 O O . GLY A 1 89 ? -8.467 -0.893 -8.989 1.00 96.25 89 GLY A O 1
ATOM 689 N N . GLY A 1 90 ? -6.733 0.135 -7.986 1.00 96.81 90 GLY A N 1
ATOM 690 C CA . GLY A 1 90 ? -6.473 -0.909 -6.998 1.00 96.81 90 GLY A CA 1
ATOM 691 C C . GLY A 1 90 ? -7.283 -0.748 -5.715 1.00 96.81 90 GLY A C 1
ATOM 692 O O . GLY A 1 90 ? -7.887 0.289 -5.436 1.00 96.81 90 GLY A O 1
ATOM 693 N N . GLU A 1 91 ? -7.250 -1.779 -4.879 1.00 95.25 91 GLU A N 1
ATOM 694 C CA . GLU A 1 91 ? -7.936 -1.814 -3.592 1.00 95.25 91 GLU A CA 1
ATOM 695 C C . GLU A 1 91 ? -6.961 -2.184 -2.468 1.00 95.25 91 GLU A C 1
ATOM 697 O O . GLU A 1 91 ? -6.324 -3.232 -2.498 1.00 95.25 91 GLU A O 1
ATOM 702 N N . MET A 1 92 ? -6.868 -1.338 -1.441 1.00 93.75 92 MET A N 1
ATOM 703 C CA . MET A 1 92 ? -6.232 -1.705 -0.174 1.00 93.75 92 MET A CA 1
ATOM 704 C C . MET A 1 92 ? -7.284 -2.400 0.693 1.00 93.75 92 MET A C 1
ATOM 706 O O . MET A 1 92 ? -8.145 -1.726 1.257 1.00 93.75 92 MET A O 1
ATOM 710 N N . LEU A 1 93 ? -7.238 -3.733 0.751 1.00 91.25 93 LEU A N 1
ATOM 711 C CA . LEU A 1 93 ? -8.196 -4.559 1.497 1.00 91.25 93 LEU A CA 1
ATOM 712 C C . LEU A 1 93 ? -7.840 -4.692 2.975 1.00 91.25 93 LEU A C 1
ATOM 714 O O . LEU A 1 93 ? -8.723 -4.823 3.820 1.00 91.25 93 LEU A O 1
ATOM 718 N N . ILE A 1 94 ? -6.542 -4.722 3.271 1.00 90.25 94 ILE A N 1
ATOM 719 C CA . ILE A 1 94 ? -6.005 -4.931 4.614 1.00 90.25 94 ILE A CA 1
ATOM 720 C C . ILE A 1 94 ? -4.947 -3.860 4.868 1.00 90.25 94 ILE A C 1
ATOM 722 O O . ILE A 1 94 ? -4.170 -3.519 3.977 1.00 90.25 94 ILE A O 1
ATOM 726 N N . SER A 1 95 ? -4.903 -3.342 6.092 1.00 89.31 95 SER A N 1
ATOM 727 C CA . SER A 1 95 ? -3.848 -2.450 6.568 1.00 89.31 95 SER A CA 1
ATOM 728 C C . SER A 1 95 ? -3.396 -2.919 7.944 1.00 89.31 95 SER A C 1
ATOM 730 O O . SER A 1 95 ? -4.194 -2.956 8.874 1.00 89.31 95 SER A O 1
ATOM 732 N N . ALA A 1 96 ? -2.121 -3.269 8.079 1.00 88.94 96 ALA A N 1
ATOM 733 C CA . ALA A 1 96 ? -1.531 -3.679 9.345 1.00 88.94 96 ALA A CA 1
ATOM 734 C C . ALA A 1 96 ? -0.345 -2.777 9.690 1.00 88.94 96 ALA A C 1
ATOM 736 O O . ALA A 1 96 ? 0.443 -2.416 8.820 1.00 88.94 96 ALA A O 1
ATOM 737 N N . ASN A 1 97 ? -0.208 -2.432 10.969 1.00 87.50 97 ASN A N 1
ATOM 738 C CA . ASN A 1 97 ? 0.909 -1.638 11.476 1.00 87.50 97 ASN A CA 1
ATOM 739 C C . ASN A 1 97 ? 1.579 -2.432 12.597 1.00 87.50 97 ASN A C 1
ATOM 741 O O . ASN A 1 97 ? 0.875 -3.041 13.402 1.00 87.50 97 ASN A O 1
ATOM 745 N N . VAL A 1 98 ? 2.909 -2.408 12.682 1.00 87.69 98 VAL A N 1
ATOM 746 C CA . VAL A 1 98 ? 3.611 -3.072 13.794 1.00 87.69 98 VAL A CA 1
ATOM 747 C C . VAL A 1 98 ? 3.304 -2.383 15.121 1.00 87.69 98 VAL A C 1
ATOM 749 O O . VAL A 1 98 ? 3.066 -3.059 16.117 1.00 87.69 98 VAL A O 1
ATOM 752 N N . ILE A 1 99 ? 3.264 -1.048 15.133 1.00 85.56 99 ILE A N 1
ATOM 753 C CA . ILE A 1 99 ? 2.941 -0.249 16.317 1.00 85.56 99 ILE A CA 1
ATOM 754 C C . ILE A 1 99 ? 1.805 0.739 16.016 1.00 85.56 99 ILE A C 1
ATOM 756 O O . ILE A 1 99 ? 1.821 1.453 15.013 1.00 85.56 99 ILE A O 1
ATOM 760 N N . ASP A 1 100 ? 0.854 0.845 16.945 1.00 83.50 100 ASP A N 1
ATOM 761 C CA . ASP A 1 100 ? -0.147 1.916 17.005 1.00 83.50 100 ASP A CA 1
ATOM 762 C C . ASP A 1 100 ? 0.179 2.854 18.176 1.00 83.50 100 ASP A C 1
ATOM 764 O O . ASP A 1 100 ? 0.242 2.417 19.327 1.00 83.50 100 ASP A O 1
ATOM 768 N N . ARG A 1 101 ? 0.391 4.152 17.903 1.00 82.12 101 ARG A N 1
ATOM 769 C CA . ARG A 1 101 ? 0.650 5.153 18.960 1.00 82.12 101 ARG A CA 1
ATOM 770 C C . ARG A 1 101 ? -0.594 5.580 19.735 1.00 82.12 101 ARG A C 1
ATOM 772 O O . ARG A 1 101 ? -0.470 6.410 20.633 1.00 82.12 101 ARG A O 1
ATOM 779 N N . ALA A 1 102 ? -1.773 5.065 19.388 1.00 80.88 102 ALA A N 1
ATOM 780 C CA . ALA A 1 102 ? -3.055 5.453 19.969 1.00 80.88 102 ALA A CA 1
ATOM 781 C C . ALA A 1 102 ? -3.352 6.961 19.829 1.00 80.88 102 ALA A C 1
ATOM 783 O O . ALA A 1 102 ? -3.992 7.568 20.684 1.00 80.88 102 ALA A O 1
ATOM 784 N N . GLN A 1 103 ? -2.909 7.562 18.719 1.00 80.06 103 GLN A N 1
ATOM 785 C CA . GLN A 1 103 ? -3.128 8.977 18.382 1.00 80.06 103 GLN A CA 1
ATOM 786 C C . GLN A 1 103 ? -4.289 9.177 17.389 1.00 80.06 103 GLN A C 1
ATOM 788 O O . GLN A 1 103 ? -4.385 10.206 16.735 1.00 80.06 103 GLN A O 1
ATOM 793 N N . GLY A 1 104 ? -5.175 8.185 17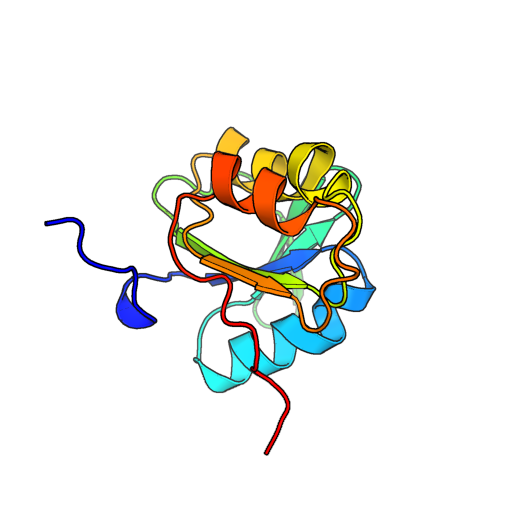.257 1.00 78.25 104 GLY A N 1
ATOM 794 C CA . GLY A 1 104 ? -6.362 8.252 16.397 1.00 78.25 104 GLY A CA 1
ATOM 795 C C . GLY A 1 104 ? -6.171 7.729 14.970 1.00 78.25 104 GLY A C 1
ATOM 796 O O . GLY A 1 104 ? -7.154 7.330 14.350 1.00 78.25 104 GLY A O 1
ATOM 797 N N . GLY A 1 105 ? -4.939 7.591 14.472 1.00 64.44 105 GLY A N 1
ATOM 798 C CA . GLY A 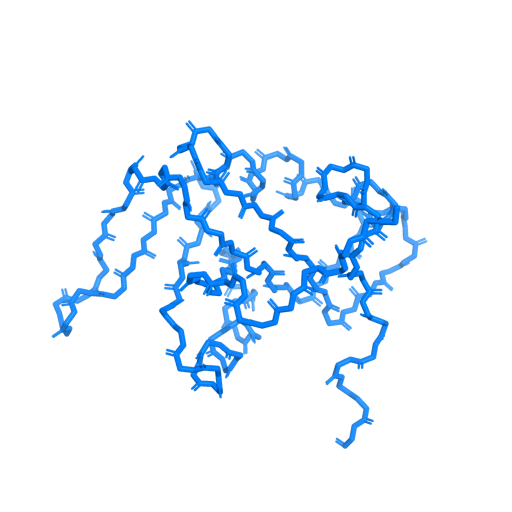1 105 ? -4.690 7.172 13.088 1.00 64.44 105 GLY A CA 1
ATOM 799 C C . GLY A 1 105 ? -5.217 5.778 12.733 1.00 64.44 105 GLY A C 1
ATOM 800 O O . GLY A 1 105 ? -5.678 5.564 11.617 1.00 64.44 105 GLY A O 1
ATOM 801 N N . ALA A 1 106 ? -5.248 4.838 13.680 1.00 67.88 106 ALA A N 1
ATOM 802 C CA . ALA A 1 106 ? -5.895 3.538 13.482 1.00 67.88 106 ALA A CA 1
ATOM 8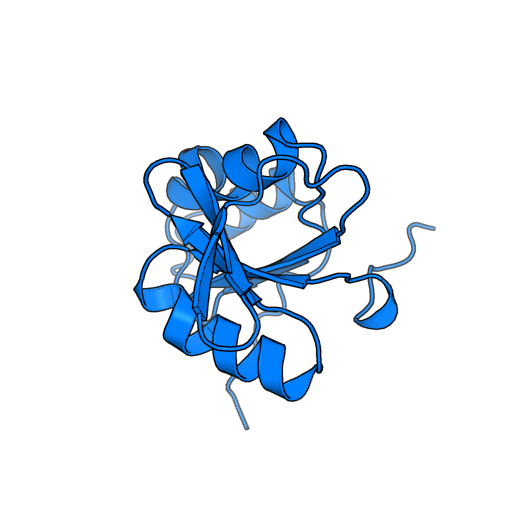03 C C . ALA A 1 106 ? -7.401 3.659 13.168 1.00 67.88 106 ALA A C 1
ATOM 805 O O . ALA A 1 106 ? -7.945 2.890 12.374 1.00 67.88 106 ALA A O 1
ATOM 806 N N . VAL A 1 107 ? -8.091 4.627 13.779 1.00 64.12 107 VAL A N 1
ATOM 807 C CA . VAL A 1 107 ? -9.516 4.886 13.528 1.00 64.12 107 VAL A CA 1
ATOM 808 C C . VAL A 1 107 ? -9.705 5.508 12.149 1.00 64.12 107 VAL A C 1
ATOM 810 O O . VAL A 1 107 ? -10.603 5.100 11.411 1.00 64.12 107 VAL A O 1
ATOM 813 N N . ASP A 1 108 ? -8.842 6.448 11.776 1.00 64.00 108 ASP A N 1
ATOM 814 C CA . ASP A 1 108 ? -8.937 7.119 10.481 1.00 64.00 108 ASP A CA 1
ATOM 815 C C . ASP A 1 108 ? -8.585 6.181 9.326 1.00 64.00 108 ASP A C 1
ATOM 817 O O . ASP A 1 108 ? -9.333 6.107 8.353 1.00 64.00 108 ASP A O 1
ATOM 821 N N . ALA A 1 109 ? -7.554 5.347 9.478 1.00 59.75 109 ALA A N 1
ATOM 822 C CA . ALA A 1 109 ? -7.250 4.287 8.523 1.00 59.75 109 ALA A CA 1
ATOM 823 C C . ALA A 1 109 ? -8.431 3.310 8.363 1.00 59.75 109 ALA A C 1
ATOM 825 O O . ALA A 1 109 ? -8.806 2.993 7.236 1.00 59.75 109 ALA A O 1
ATOM 826 N N . ARG A 1 110 ? -9.092 2.896 9.458 1.00 65.38 110 ARG A N 1
ATOM 827 C CA . ARG A 1 110 ? -10.291 2.029 9.407 1.00 65.38 110 ARG A CA 1
ATOM 828 C C . ARG A 1 110 ? -11.453 2.643 8.638 1.00 65.38 110 ARG A C 1
ATOM 830 O O . ARG A 1 110 ? -12.154 1.923 7.932 1.00 65.38 110 ARG A O 1
ATOM 837 N N . ARG A 1 111 ? -11.684 3.954 8.759 1.00 60.62 111 ARG A N 1
ATOM 838 C CA . ARG A 1 111 ? -12.747 4.630 7.993 1.00 60.62 111 ARG A CA 1
ATOM 839 C C . ARG A 1 111 ? -12.502 4.549 6.494 1.00 60.62 111 ARG A C 1
ATOM 841 O O . ARG A 1 111 ? -13.460 4.490 5.729 1.00 60.62 111 ARG A O 1
ATOM 848 N N . VAL A 1 112 ? -11.235 4.551 6.089 1.00 58.25 112 VAL A N 1
ATOM 849 C CA . VAL A 1 112 ? -10.860 4.582 4.680 1.00 58.25 112 VAL A CA 1
ATOM 850 C C . VAL A 1 112 ? -10.703 3.171 4.112 1.00 58.25 112 VAL A C 1
ATOM 852 O O . VAL A 1 112 ? -11.255 2.913 3.047 1.00 58.25 112 VAL A O 1
ATOM 855 N N . VAL A 1 113 ? -10.014 2.257 4.803 1.00 58.78 113 VAL A N 1
ATOM 856 C CA . VAL A 1 113 ? -9.744 0.863 4.377 1.00 58.78 113 VAL A CA 1
ATOM 857 C C . VAL A 1 113 ? -10.956 -0.059 4.599 1.00 58.78 113 VAL A C 1
ATOM 859 O O . VAL A 1 113 ? -11.136 -1.033 3.877 1.00 58.78 113 VAL A O 1
ATOM 862 N N . GLY A 1 114 ? -11.851 0.285 5.528 1.00 51.75 114 GLY A N 1
ATOM 863 C CA . GLY A 1 114 ? -12.965 -0.559 5.960 1.00 51.75 114 GLY A CA 1
ATOM 864 C C . GLY A 1 114 ? -12.706 -1.196 7.330 1.00 51.75 114 GLY A C 1
ATOM 865 O O . GLY A 1 114 ? -11.582 -1.264 7.817 1.00 51.75 114 GLY A O 1
ATOM 866 N N . GLU A 1 115 ? -13.776 -1.655 7.982 1.00 39.56 115 GLU A N 1
ATOM 867 C CA . GLU A 1 115 ? -13.838 -2.067 9.399 1.00 39.56 115 GLU A CA 1
ATOM 868 C C . GLU A 1 115 ? -13.028 -3.332 9.771 1.00 39.56 115 GLU A C 1
ATOM 870 O O . GLU A 1 115 ? -13.167 -3.869 10.869 1.00 39.56 115 GLU A O 1
ATOM 875 N N . LEU A 1 116 ? -12.198 -3.863 8.873 1.00 43.25 116 LEU A N 1
ATOM 876 C CA . LEU A 1 116 ? -11.655 -5.211 8.990 1.00 43.25 116 LEU A CA 1
ATOM 877 C C . LEU A 1 116 ? -10.134 -5.226 8.848 1.00 43.25 116 LEU A C 1
ATOM 879 O O . LEU A 1 116 ? -9.589 -4.836 7.827 1.00 43.25 116 LEU A O 1
ATOM 883 N N . ALA A 1 117 ? -9.503 -5.762 9.895 1.00 42.25 117 ALA A N 1
ATOM 884 C CA . ALA A 1 117 ? -8.089 -6.115 10.011 1.00 42.25 117 ALA A CA 1
ATOM 885 C C . ALA A 1 117 ? -7.111 -4.975 10.336 1.00 42.25 117 ALA A C 1
ATOM 887 O O . ALA A 1 117 ? -6.116 -4.803 9.656 1.00 42.25 117 ALA A O 1
ATOM 888 N N . LEU A 1 118 ? -7.328 -4.288 11.464 1.00 43.41 118 LEU A N 1
ATOM 889 C CA . LEU A 1 118 ? -6.192 -3.908 12.315 1.00 43.41 118 LEU A CA 1
ATOM 890 C C . LEU A 1 118 ? -6.051 -4.990 13.389 1.00 43.41 118 LEU A C 1
ATOM 892 O O . LEU A 1 118 ? -6.678 -4.886 14.447 1.00 43.41 118 LEU A O 1
ATOM 896 N N . GLU A 1 119 ? -5.317 -6.063 13.089 1.00 42.44 119 GLU A N 1
ATOM 897 C CA . GLU A 1 119 ? -4.855 -6.989 14.128 1.00 42.44 119 GLU A CA 1
ATOM 898 C C . GLU A 1 119 ? -3.793 -6.280 14.971 1.00 42.44 119 GLU A C 1
ATOM 900 O O . GLU A 1 119 ? -2.887 -5.642 14.440 1.00 42.44 119 GLU A O 1
ATOM 905 N N . ARG A 1 120 ? -3.962 -6.327 16.297 1.00 40.78 120 ARG A N 1
ATOM 906 C CA . ARG A 1 120 ? -3.130 -5.587 17.256 1.00 40.78 120 ARG A CA 1
ATOM 907 C C . ARG A 1 120 ? -1.813 -6.290 17.588 1.00 40.78 120 ARG A C 1
ATOM 909 O O . ARG A 1 120 ? -0.989 -5.673 18.243 1.00 40.78 120 ARG A O 1
ATOM 916 N N . ASP A 1 121 ? -1.591 -7.514 17.116 1.00 38.53 121 ASP A N 1
ATOM 917 C CA . ASP A 1 121 ? -0.485 -8.351 17.580 1.00 38.53 121 ASP A CA 1
ATOM 918 C C . ASP A 1 121 ? 0.054 -9.227 16.434 1.00 38.53 121 ASP A C 1
ATOM 920 O O . ASP A 1 121 ? -0.383 -10.359 16.256 1.00 38.53 121 ASP A O 1
ATOM 924 N N . ILE A 1 122 ? 0.997 -8.717 15.630 1.00 42.59 122 ILE A N 1
ATOM 925 C CA . ILE A 1 122 ? 1.720 -9.538 14.627 1.00 42.59 122 ILE A CA 1
ATOM 926 C C . ILE A 1 122 ? 3.143 -9.907 15.102 1.00 42.59 122 ILE A C 1
ATOM 928 O O . ILE A 1 122 ? 3.763 -10.807 14.544 1.00 42.59 122 ILE A O 1
ATOM 932 N N . PHE A 1 123 ? 3.653 -9.302 16.185 1.00 31.39 123 PHE A N 1
ATOM 933 C CA . PHE A 1 123 ? 5.031 -9.520 16.663 1.00 31.39 123 PHE A CA 1
ATOM 934 C C . PHE A 1 123 ? 5.146 -9.795 18.173 1.00 31.39 123 PHE A C 1
ATOM 936 O O . PHE A 1 123 ? 5.996 -9.223 18.848 1.00 31.39 123 PHE A O 1
ATOM 943 N N . MET A 1 124 ? 4.309 -10.687 18.707 1.00 27.62 124 MET A N 1
ATOM 944 C CA . MET A 1 124 ? 4.506 -11.276 20.041 1.00 27.62 124 MET A CA 1
ATOM 945 C C . MET A 1 124 ? 4.484 -12.806 19.943 1.00 27.62 124 MET A C 1
ATOM 947 O O . MET A 1 124 ? 3.528 -13.458 20.359 1.00 27.62 124 MET A O 1
ATOM 951 N N . ALA A 1 125 ? 5.536 -13.363 19.344 1.00 29.23 125 ALA A N 1
ATOM 952 C CA . ALA A 1 125 ? 5.916 -14.771 19.437 1.00 29.23 125 ALA A CA 1
ATOM 953 C C . ALA A 1 125 ? 7.443 -14.867 19.485 1.00 29.23 125 ALA A C 1
ATOM 955 O O . ALA A 1 125 ? 8.091 -14.140 18.697 1.00 29.23 125 ALA A O 1
#

Sequence (125 aa):
MRVRPSAGDLDWISGGERRDWFFSLPVAMRMGLPHLYVYKDGGTFLPDGGAGLKAVDDLSGRRTAHITDLVTEASSYAGVWIPSIRDRGGEMLISANVIDRAQGGAVDARRVVGELALERDIFMA

Secondary structure (DSSP, 8-state):
-PPPP-GGG-SEEEEETTTTHHHHHHHHHHHT--EEEE-TTS-EEEE-TTS-EEE----TT-EEEEEEEEESS-HHIIIIIHHHHHTTT-EEEEEEEEEE-SSSHHHHHHHHH-SS---S-SS--

Nearest PDB structures (foldseek):
  4ohc-assembly4_C  TM=7.817E-01  e=7.648E-05  Burkholderia cenocepacia J2315
  5kns-assembly1_B  TM=6.188E-01  e=1.621E-02  Escherichia coli
  5knt-assembly1_A  TM=6.457E-01  e=2.299E-02  Escherichia coli
  8dbe-assembly1_A  TM=6.663E-01  e=4.362E-02  Homo sapiens
  8dbo-assembly1_A  TM=6.663E-01  e=7.808E-02  Homo sapiens

Solvent-accessible surface area (backbone atoms only — not comparable to full-atom values): 6993 Å² total; per-residue (Å²): 134,86,81,78,88,52,81,88,67,46,62,29,24,22,23,45,67,69,67,10,42,76,58,19,46,59,50,10,64,76,69,75,33,57,50,38,44,32,39,85,90,37,52,35,30,33,75,43,92,83,81,48,75,38,80,53,75,75,33,66,84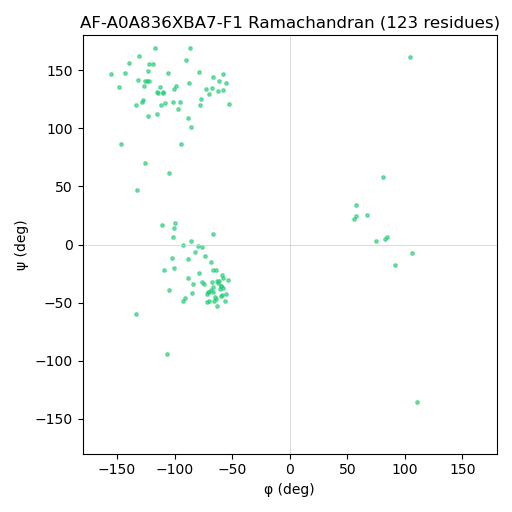,37,27,24,35,36,27,35,54,68,35,44,65,31,59,60,43,71,72,27,60,47,47,45,34,43,80,28,47,19,41,59,60,33,49,38,46,74,39,75,70,82,58,54,7,70,59,55,47,31,74,73,50,40,96,55,55,76,62,89,73,91,85,84,127

Radius of gyration: 13.61 Å; Cα contacts (8 Å, |Δi|>4): 248; chains: 1; bounding box: 39×28×34 Å

Mean predicted aligned error: 6.71 Å

Foldseek 3Di:
DDDQDDLVQAQEEEEEPDQQCVVRVVVCVVSVHWYWYAYQVLWIWTDDPPPGTDTDQACAPHEYAYEEAEDAQQCCVVPHVVCSAVVNNHAHQHYEYQDYPPNCNVVVNCVRNHVHDHDNDPPDD